Protein AF-A0A2E4CFU3-F1 (afdb_monomer)

Sequence (139 aa):
MLFAVIALHWSLILVGLLIGYLIKSTLGYFEAKKKRELKLTRNLYFQKLDTNAGVGHRIIQQAHRQRTCELIVACYALQTAEEPLSPRRLRRRCERVLREAVGVEIDFQIERVLNSLQQFDAAVSDGKRWRLAPLESLS

Structure (mmCIF, N/CA/C/O backbone):
data_AF-A0A2E4CFU3-F1
#
_entry.id   AF-A0A2E4CFU3-F1
#
loop_
_atom_site.group_PDB
_atom_site.id
_atom_site.type_symbol
_atom_site.label_atom_id
_atom_site.label_alt_id
_atom_site.label_comp_id
_atom_site.label_asym_id
_atom_site.label_entity_id
_atom_site.label_seq_id
_atom_site.pdbx_PDB_ins_code
_atom_site.Cartn_x
_atom_site.Cartn_y
_atom_site.Cartn_z
_atom_site.occupancy
_atom_site.B_iso_or_equiv
_atom_site.auth_seq_id
_atom_site.auth_comp_id
_atom_site.auth_asym_id
_atom_site.auth_atom_id
_atom_site.pdbx_PDB_model_num
ATOM 1 N N . MET A 1 1 ? 52.905 -4.373 -74.962 1.00 67.62 1 MET A N 1
ATOM 2 C CA . MET A 1 1 ? 53.402 -4.133 -73.586 1.00 67.62 1 MET A CA 1
ATOM 3 C C . MET A 1 1 ? 52.579 -3.083 -72.839 1.00 67.62 1 MET A C 1
ATOM 5 O O . MET A 1 1 ? 52.074 -3.408 -71.776 1.00 67.62 1 MET A O 1
ATOM 9 N N . LEU A 1 2 ? 52.338 -1.889 -73.401 1.00 75.50 2 LEU A N 1
ATOM 10 C CA . LEU A 1 2 ? 51.586 -0.805 -72.736 1.00 75.50 2 LEU A CA 1
ATOM 11 C C . LEU A 1 2 ? 50.158 -1.195 -72.278 1.00 75.50 2 LEU A C 1
ATOM 13 O O . LEU A 1 2 ? 49.782 -0.941 -71.139 1.00 75.50 2 LEU A O 1
ATOM 17 N N . PHE A 1 3 ? 49.390 -1.892 -73.125 1.00 81.12 3 PHE A N 1
ATOM 18 C CA . PHE A 1 3 ? 48.027 -2.347 -72.799 1.00 81.12 3 PHE A CA 1
ATOM 19 C C . PHE A 1 3 ? 47.961 -3.338 -71.626 1.00 81.12 3 PHE A C 1
ATOM 21 O O . PHE A 1 3 ? 47.053 -3.253 -70.804 1.00 81.12 3 PHE A O 1
ATOM 28 N N . ALA A 1 4 ? 48.931 -4.250 -71.517 1.00 81.44 4 ALA A N 1
ATOM 29 C CA . ALA A 1 4 ? 48.971 -5.239 -70.438 1.00 81.44 4 ALA A CA 1
ATOM 30 C C . ALA A 1 4 ? 49.246 -4.579 -69.077 1.00 81.44 4 ALA A C 1
ATOM 32 O O . ALA A 1 4 ? 48.637 -4.939 -68.073 1.00 81.44 4 ALA A O 1
ATOM 33 N N . VAL A 1 5 ? 50.112 -3.559 -69.058 1.00 83.62 5 VAL A N 1
ATOM 34 C CA . VAL A 1 5 ? 50.413 -2.780 -67.849 1.00 83.62 5 VAL A CA 1
ATOM 35 C C . VAL A 1 5 ? 49.189 -1.985 -67.397 1.00 83.62 5 VAL A C 1
ATOM 37 O O . VAL A 1 5 ? 48.887 -1.954 -66.206 1.00 83.62 5 VAL A O 1
ATOM 40 N N . ILE A 1 6 ? 48.449 -1.387 -68.333 1.00 86.06 6 ILE A N 1
ATOM 41 C CA . ILE A 1 6 ? 47.213 -0.656 -68.026 1.00 86.06 6 ILE A CA 1
ATOM 42 C C . ILE A 1 6 ? 46.162 -1.612 -67.445 1.00 86.06 6 ILE A C 1
ATOM 44 O O . ILE A 1 6 ? 45.630 -1.344 -66.371 1.00 86.06 6 ILE A O 1
ATOM 48 N N . ALA A 1 7 ? 45.917 -2.760 -68.084 1.00 85.31 7 ALA A N 1
ATOM 49 C CA . ALA A 1 7 ? 44.956 -3.753 -67.597 1.00 85.31 7 ALA A CA 1
ATOM 50 C C . ALA A 1 7 ? 45.272 -4.240 -66.168 1.00 85.31 7 ALA A C 1
ATOM 52 O O . ALA A 1 7 ? 44.363 -4.385 -65.347 1.00 85.31 7 ALA A O 1
ATOM 53 N N . LEU A 1 8 ? 46.557 -4.414 -65.840 1.00 87.56 8 LEU A N 1
ATOM 54 C CA . LEU A 1 8 ? 46.992 -4.792 -64.495 1.00 87.56 8 LEU A CA 1
ATOM 55 C C . LEU A 1 8 ? 46.646 -3.716 -63.451 1.00 87.56 8 LEU A C 1
ATOM 57 O O . LEU A 1 8 ? 46.081 -4.044 -62.408 1.00 87.56 8 LEU A O 1
ATOM 61 N N . HIS A 1 9 ? 46.900 -2.436 -63.744 1.00 88.81 9 HIS A N 1
ATOM 62 C CA . HIS A 1 9 ? 46.557 -1.333 -62.835 1.00 88.81 9 HIS A CA 1
ATOM 63 C C . HIS A 1 9 ? 45.046 -1.231 -62.594 1.00 88.81 9 HIS A C 1
ATOM 65 O O . HIS A 1 9 ? 44.614 -1.090 -61.450 1.00 88.81 9 HIS A O 1
ATOM 71 N N . TRP A 1 10 ? 44.232 -1.368 -63.646 1.00 90.69 10 TRP A N 1
ATOM 72 C CA . TRP A 1 10 ? 42.771 -1.349 -63.521 1.00 90.69 10 TRP A CA 1
ATOM 73 C C . TRP A 1 10 ? 42.240 -2.516 -62.683 1.00 90.69 10 TRP A C 1
ATOM 75 O O . TRP A 1 10 ? 41.343 -2.318 -61.861 1.00 90.69 10 TRP A O 1
ATOM 85 N N . SER A 1 11 ? 42.825 -3.710 -62.822 1.00 89.25 11 SER A N 1
ATOM 86 C CA . SER A 1 11 ? 42.454 -4.861 -61.991 1.00 89.25 11 SER A CA 1
ATOM 87 C C . SER A 1 11 ? 42.776 -4.643 -60.507 1.00 89.25 11 SER A C 1
ATOM 89 O O . SER A 1 11 ? 41.948 -4.953 -59.651 1.00 89.25 11 SER A O 1
ATOM 91 N N . LEU A 1 12 ? 43.920 -4.024 -60.190 1.00 89.25 12 LEU A N 1
ATOM 92 C CA . LEU A 1 12 ? 44.306 -3.718 -58.810 1.00 89.25 12 LEU A CA 1
ATOM 93 C C . LEU A 1 12 ? 43.346 -2.717 -58.151 1.00 89.25 12 LEU A C 1
ATOM 95 O O . LEU A 1 12 ? 42.944 -2.901 -57.001 1.00 89.25 12 LEU A O 1
ATOM 99 N N . ILE A 1 13 ? 42.947 -1.680 -58.892 1.00 89.75 13 ILE A N 1
ATOM 100 C CA . ILE A 1 13 ? 41.997 -0.662 -58.421 1.00 89.75 13 ILE A CA 1
ATOM 101 C C . ILE A 1 13 ? 40.626 -1.292 -58.153 1.00 89.75 13 ILE A C 1
ATOM 103 O O . ILE A 1 13 ? 40.013 -1.021 -57.118 1.00 89.75 13 ILE A O 1
ATOM 107 N N . LEU A 1 14 ? 40.161 -2.169 -59.048 1.00 90.25 14 LEU A N 1
ATOM 108 C CA . LEU A 1 14 ? 38.887 -2.871 -58.893 1.00 90.25 14 LEU A CA 1
ATOM 109 C C . LEU A 1 14 ? 38.873 -3.742 -57.630 1.00 90.25 14 LEU A C 1
ATOM 111 O O . LEU A 1 14 ? 37.916 -3.702 -56.858 1.00 90.25 14 LEU A O 1
ATOM 115 N N . VAL A 1 15 ? 39.952 -4.493 -57.394 1.00 91.94 15 VAL A N 1
ATOM 116 C CA . VAL A 1 15 ? 40.091 -5.343 -56.204 1.00 91.94 15 VAL A CA 1
ATOM 117 C C . VAL A 1 15 ? 40.123 -4.496 -54.930 1.00 91.94 15 VAL A C 1
ATOM 119 O O . VAL A 1 15 ? 39.423 -4.816 -53.970 1.00 91.94 15 VAL A O 1
ATOM 122 N N . GLY A 1 16 ? 40.854 -3.377 -54.926 1.00 89.25 16 GLY A N 1
ATOM 123 C CA . GLY A 1 16 ? 40.887 -2.452 -53.789 1.00 89.25 16 GLY A CA 1
ATOM 124 C C . GLY A 1 16 ? 39.514 -1.860 -53.454 1.00 89.25 16 GLY A C 1
ATOM 125 O O . GLY A 1 16 ? 39.121 -1.831 -52.286 1.00 89.25 16 GLY A O 1
ATOM 126 N N . LEU A 1 17 ? 38.745 -1.457 -54.471 1.00 89.19 17 LEU A N 1
ATOM 127 C CA . LEU A 1 17 ? 37.370 -0.975 -54.304 1.00 89.19 17 LEU A CA 1
ATOM 128 C C . LEU A 1 17 ? 36.443 -2.058 -53.748 1.00 89.19 17 LEU A C 1
ATOM 130 O O . LEU A 1 17 ? 35.649 -1.779 -52.848 1.00 89.19 17 LEU A O 1
ATOM 134 N N . LEU A 1 18 ? 36.559 -3.293 -54.242 1.00 87.94 18 LEU A N 1
ATOM 135 C CA . LEU A 1 18 ? 35.725 -4.408 -53.800 1.00 87.94 18 LEU A CA 1
ATOM 136 C C . LEU A 1 18 ? 36.006 -4.778 -52.337 1.00 87.94 18 LEU A C 1
ATOM 138 O O . LEU A 1 18 ? 35.075 -4.941 -51.547 1.00 87.94 18 LEU A O 1
ATOM 142 N N . ILE A 1 19 ? 37.286 -4.840 -51.959 1.00 87.38 19 ILE A N 1
ATOM 143 C CA . ILE A 1 19 ? 37.719 -5.101 -50.580 1.00 87.38 19 ILE A CA 1
ATOM 144 C C . ILE A 1 19 ? 37.259 -3.967 -49.657 1.00 87.38 19 ILE A C 1
ATOM 146 O O . ILE A 1 19 ? 36.655 -4.227 -48.615 1.00 87.38 19 ILE A O 1
ATOM 150 N N . GLY A 1 20 ? 37.471 -2.708 -50.050 1.00 86.25 20 GLY A N 1
ATOM 151 C CA . GLY A 1 20 ? 37.025 -1.549 -49.276 1.00 86.25 20 GLY A CA 1
ATOM 152 C C . GLY A 1 20 ? 35.506 -1.515 -49.082 1.00 86.25 20 GLY A C 1
ATOM 153 O O . GLY A 1 20 ? 35.022 -1.218 -47.987 1.00 86.25 20 GLY A O 1
ATOM 154 N N . TYR A 1 21 ? 34.742 -1.885 -50.112 1.00 86.75 21 TYR A N 1
ATOM 155 C CA . TYR A 1 21 ? 33.287 -1.977 -50.033 1.00 86.75 21 TYR A CA 1
ATOM 156 C C . TYR A 1 21 ? 32.824 -3.104 -49.098 1.00 86.75 21 TYR A C 1
ATOM 158 O O . TYR A 1 21 ? 31.939 -2.878 -48.271 1.00 86.75 21 TYR A O 1
ATOM 166 N N . LEU A 1 22 ? 33.451 -4.287 -49.160 1.00 80.94 22 LEU A N 1
ATOM 167 C CA . LEU A 1 22 ? 33.152 -5.402 -48.252 1.00 80.94 22 LEU A CA 1
ATOM 168 C C . LEU A 1 22 ? 33.407 -5.031 -46.786 1.00 80.94 22 LEU A C 1
ATOM 170 O O . LEU A 1 22 ? 32.570 -5.299 -45.921 1.00 80.94 22 LEU A O 1
ATOM 174 N N . ILE A 1 23 ? 34.535 -4.376 -46.502 1.00 80.94 23 ILE A N 1
ATOM 175 C CA . ILE A 1 23 ? 34.886 -3.935 -45.146 1.00 80.94 23 ILE A CA 1
ATOM 176 C C . ILE A 1 23 ? 33.875 -2.895 -44.649 1.00 80.94 23 ILE A C 1
ATOM 178 O O . ILE A 1 23 ? 33.336 -3.028 -43.552 1.00 80.94 23 ILE A O 1
ATOM 182 N N . LYS A 1 24 ? 33.541 -1.890 -45.468 1.00 83.19 24 LYS A N 1
ATOM 183 C CA . LYS A 1 24 ? 32.557 -0.863 -45.095 1.00 83.19 24 LYS A CA 1
ATOM 184 C C . LYS A 1 24 ? 31.169 -1.459 -44.847 1.00 83.19 24 LYS A C 1
ATOM 186 O O . LYS A 1 24 ? 30.495 -1.074 -43.893 1.00 83.19 24 LYS A O 1
ATOM 191 N N . SER A 1 25 ? 30.749 -2.397 -45.693 1.00 75.62 25 SER A N 1
ATOM 192 C CA . SER A 1 25 ? 29.439 -3.046 -45.602 1.00 75.62 25 SER A CA 1
ATOM 193 C C . SER A 1 25 ? 29.320 -3.913 -44.347 1.00 75.62 25 SER A C 1
ATOM 195 O O . SER A 1 25 ? 28.351 -3.800 -43.594 1.00 75.62 25 SER A O 1
ATOM 197 N N . THR A 1 26 ? 30.345 -4.717 -44.055 1.00 74.06 26 THR A N 1
ATOM 198 C CA . THR A 1 26 ? 30.363 -5.564 -42.856 1.00 74.06 26 THR A CA 1
ATOM 199 C C . THR A 1 26 ? 30.400 -4.727 -41.578 1.00 74.06 26 THR A C 1
ATOM 201 O O . THR A 1 26 ? 29.565 -4.941 -40.699 1.00 74.06 26 THR A O 1
ATOM 204 N N . LEU A 1 27 ? 31.278 -3.720 -41.486 1.00 72.38 27 LEU A N 1
ATOM 205 C CA . LEU A 1 27 ? 31.350 -2.822 -40.325 1.00 72.38 27 LEU A CA 1
ATOM 206 C C . LEU A 1 27 ? 30.035 -2.064 -40.095 1.00 72.38 27 LEU A C 1
ATOM 208 O O . LEU A 1 27 ? 29.518 -2.069 -38.977 1.00 72.38 27 LEU A O 1
ATOM 212 N N . GLY A 1 28 ? 29.436 -1.503 -41.150 1.00 65.56 28 GLY A N 1
ATOM 213 C CA . GLY A 1 28 ? 28.145 -0.817 -41.054 1.00 65.56 28 GLY A CA 1
ATOM 214 C C . GLY A 1 28 ? 27.013 -1.736 -40.577 1.00 65.56 28 GLY A C 1
ATOM 215 O O . GLY A 1 28 ? 26.172 -1.327 -39.773 1.00 65.56 28 GLY A O 1
ATOM 216 N N . TYR A 1 29 ? 27.015 -3.003 -41.002 1.00 70.19 29 TYR A N 1
ATOM 217 C CA . TYR A 1 29 ? 26.049 -3.999 -40.540 1.00 70.19 29 TYR A CA 1
ATOM 218 C C . TYR A 1 29 ? 26.245 -4.364 -39.061 1.00 70.19 29 TYR A C 1
ATOM 220 O O . TYR A 1 29 ? 25.272 -4.418 -38.303 1.00 70.19 29 TYR A O 1
ATOM 228 N N . PHE A 1 30 ? 27.491 -4.565 -38.615 1.00 65.62 30 PHE A N 1
ATOM 229 C CA . PHE A 1 30 ? 27.793 -4.844 -37.208 1.00 65.62 30 PHE A CA 1
ATOM 230 C C . PHE A 1 30 ? 27.419 -3.674 -36.292 1.00 65.62 30 PHE A C 1
ATOM 232 O O . PHE A 1 30 ? 26.831 -3.897 -35.231 1.00 65.62 30 PHE A O 1
ATOM 239 N N . GLU A 1 31 ? 27.695 -2.433 -36.695 1.00 63.50 31 GLU A N 1
ATOM 240 C CA . GLU A 1 31 ? 27.292 -1.236 -35.947 1.00 63.50 31 GLU A CA 1
ATOM 241 C C . GLU A 1 31 ? 25.769 -1.093 -35.870 1.00 63.50 31 GLU A C 1
ATOM 243 O O . GLU A 1 31 ? 25.212 -0.851 -34.793 1.00 63.50 31 GLU A O 1
ATOM 248 N N . ALA A 1 32 ? 25.069 -1.307 -36.988 1.00 65.81 32 ALA A N 1
ATOM 249 C CA . ALA A 1 32 ? 23.612 -1.267 -37.028 1.00 65.81 32 ALA A CA 1
ATOM 250 C C . ALA A 1 32 ? 22.981 -2.356 -36.145 1.00 65.81 32 ALA A C 1
ATOM 252 O O . ALA A 1 32 ? 22.009 -2.083 -35.432 1.00 65.81 32 ALA A O 1
ATOM 253 N N . LYS A 1 33 ? 23.550 -3.569 -36.144 1.00 67.88 33 LYS A N 1
ATOM 254 C CA . LYS A 1 33 ? 23.094 -4.686 -35.309 1.00 67.88 33 LYS A CA 1
ATOM 255 C C . LYS A 1 33 ? 23.298 -4.395 -33.820 1.00 67.88 33 LYS A C 1
ATOM 257 O O . LYS A 1 33 ? 22.330 -4.444 -33.063 1.00 67.88 33 LYS A O 1
ATOM 262 N N . LYS A 1 34 ? 24.502 -3.970 -33.416 1.00 60.25 34 LYS A N 1
ATOM 263 C CA . LYS A 1 34 ? 24.807 -3.582 -32.024 1.00 60.25 34 LYS A CA 1
ATOM 264 C C . LYS A 1 34 ? 23.895 -2.457 -31.528 1.00 60.25 34 LYS A C 1
ATOM 266 O O . LYS A 1 34 ? 23.382 -2.512 -30.414 1.00 60.25 34 LYS A O 1
ATOM 271 N N . LYS A 1 35 ? 23.631 -1.448 -32.368 1.00 67.06 35 LYS A N 1
ATOM 272 C CA . LYS A 1 35 ? 22.740 -0.327 -32.026 1.00 67.06 35 LYS A CA 1
ATOM 273 C C . LYS A 1 35 ? 21.286 -0.770 -31.846 1.00 67.06 35 LYS A C 1
ATOM 275 O O . LYS A 1 35 ? 20.590 -0.208 -31.000 1.00 67.06 35 LYS A O 1
ATOM 280 N N . ARG A 1 36 ? 20.813 -1.750 -32.626 1.00 58.75 36 ARG A N 1
ATOM 281 C CA . ARG A 1 36 ? 19.467 -2.330 -32.475 1.00 58.75 36 ARG A CA 1
ATOM 282 C C . ARG A 1 36 ? 19.346 -3.137 -31.187 1.00 58.75 36 ARG A C 1
ATOM 284 O O . ARG A 1 36 ? 18.405 -2.900 -30.437 1.00 58.75 36 ARG A O 1
ATOM 291 N N . GLU A 1 37 ? 20.309 -4.010 -30.905 1.00 67.69 37 GLU A N 1
ATOM 292 C CA . GLU A 1 37 ? 20.322 -4.822 -29.680 1.00 67.69 37 GLU A CA 1
ATOM 293 C C . GLU A 1 37 ? 20.390 -3.941 -28.427 1.00 67.69 37 GLU A C 1
ATOM 295 O O . GLU A 1 37 ? 19.572 -4.094 -27.523 1.00 67.69 37 GLU A O 1
ATOM 300 N N . LEU A 1 38 ? 21.265 -2.930 -28.409 1.00 73.94 38 LEU A N 1
ATOM 301 C CA . LEU A 1 38 ? 21.361 -1.994 -27.286 1.00 73.94 38 LEU A CA 1
ATOM 302 C C . LEU A 1 38 ? 20.057 -1.215 -27.060 1.00 73.94 38 LEU A C 1
ATOM 304 O O . LEU A 1 38 ? 19.619 -1.052 -25.921 1.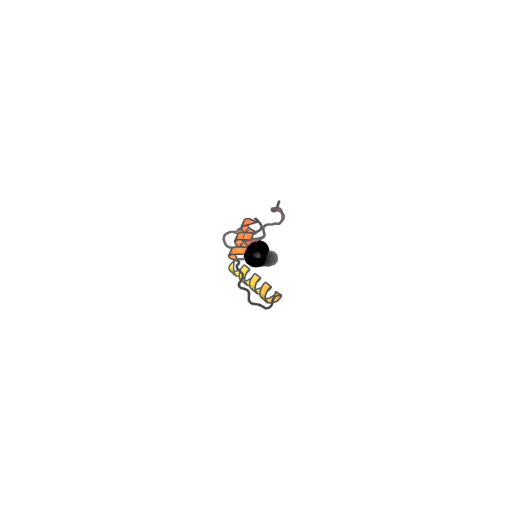00 73.94 38 LEU A O 1
ATOM 308 N N . LYS A 1 39 ? 19.415 -0.734 -28.134 1.00 70.50 39 LYS A N 1
ATOM 309 C CA . LYS A 1 39 ? 18.129 -0.026 -28.036 1.00 70.50 39 LYS A CA 1
ATOM 310 C C . LYS A 1 39 ? 17.016 -0.931 -27.517 1.00 70.50 39 LYS A C 1
ATOM 312 O O . LYS A 1 39 ? 16.230 -0.474 -26.692 1.00 70.50 39 LYS A O 1
ATOM 317 N N . LEU A 1 40 ? 16.955 -2.180 -27.979 1.00 78.12 40 LEU A N 1
ATOM 318 C CA . LEU A 1 40 ? 15.963 -3.154 -27.531 1.00 78.12 40 LEU A CA 1
ATOM 319 C C . LEU A 1 40 ?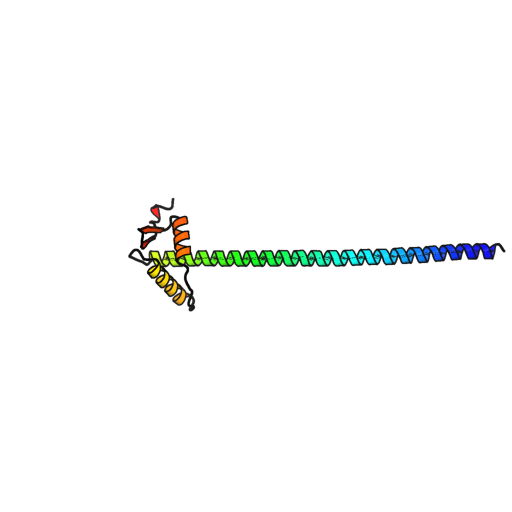 16.144 -3.473 -26.044 1.00 78.12 40 LEU A C 1
ATOM 321 O O . LEU A 1 40 ? 15.188 -3.363 -25.282 1.00 78.12 40 LEU A O 1
ATOM 325 N N . THR A 1 41 ? 17.372 -3.774 -25.616 1.00 71.44 41 THR A N 1
ATOM 326 C CA . THR A 1 41 ? 17.689 -4.051 -24.207 1.00 71.44 41 THR A CA 1
ATOM 327 C C . THR A 1 41 ? 17.370 -2.859 -23.318 1.00 71.44 41 THR A C 1
ATOM 329 O O . THR A 1 41 ? 16.761 -3.022 -22.264 1.00 71.44 41 THR A O 1
ATOM 332 N N . ARG A 1 42 ? 17.711 -1.644 -23.759 1.00 69.56 42 ARG A N 1
ATOM 333 C CA . ARG A 1 42 ? 17.385 -0.422 -23.021 1.00 69.56 42 ARG A CA 1
ATOM 334 C C . ARG A 1 42 ? 15.873 -0.206 -22.911 1.00 69.56 42 ARG A C 1
ATOM 336 O O . ARG A 1 42 ? 15.401 0.171 -21.847 1.00 69.56 42 ARG A O 1
ATOM 343 N N . ASN A 1 43 ? 15.118 -0.461 -23.979 1.00 78.50 43 ASN A N 1
ATOM 344 C CA . ASN A 1 43 ? 13.660 -0.331 -23.963 1.00 78.50 43 ASN A CA 1
ATOM 345 C C . ASN A 1 43 ? 13.018 -1.355 -23.011 1.00 78.50 43 ASN A C 1
ATOM 347 O O . ASN A 1 43 ? 12.231 -0.986 -22.150 1.00 78.50 43 ASN A O 1
ATOM 351 N N . LEU A 1 44 ? 13.440 -2.622 -23.082 1.00 76.12 44 LEU A N 1
ATOM 352 C CA . LEU A 1 44 ? 12.984 -3.670 -22.162 1.00 76.12 44 LEU A CA 1
ATOM 353 C C . LEU A 1 44 ? 13.360 -3.371 -20.704 1.00 76.12 44 LEU A C 1
ATOM 355 O O . LEU A 1 44 ? 12.583 -3.661 -19.798 1.00 76.12 44 LEU A O 1
ATOM 359 N N . TYR A 1 45 ? 14.538 -2.792 -20.468 1.00 80.00 45 TYR A N 1
ATOM 360 C CA . TYR A 1 45 ? 14.974 -2.367 -19.141 1.00 80.00 45 TYR A CA 1
ATOM 361 C C . TYR A 1 45 ? 14.057 -1.279 -18.569 1.00 80.00 45 TYR A C 1
ATOM 363 O O . TYR A 1 45 ? 13.552 -1.445 -17.460 1.00 80.00 45 TYR A O 1
ATOM 371 N N . PHE A 1 46 ? 13.771 -0.223 -19.340 1.00 75.69 46 PHE A N 1
ATOM 372 C CA . PHE A 1 46 ? 12.844 0.831 -18.917 1.00 75.69 46 PHE A CA 1
ATOM 373 C C . PHE A 1 46 ? 11.414 0.314 -18.747 1.00 75.69 46 PHE A C 1
ATOM 375 O O . PHE A 1 46 ? 10.792 0.595 -17.732 1.00 75.69 46 PHE A O 1
ATOM 382 N N . GLN A 1 47 ? 10.928 -0.543 -19.646 1.00 78.06 47 GLN A N 1
ATOM 383 C CA . GLN A 1 47 ? 9.606 -1.154 -19.514 1.00 78.06 47 GLN A CA 1
ATOM 384 C C . GLN A 1 47 ? 9.483 -1.996 -18.235 1.00 78.06 47 GLN A C 1
ATOM 386 O O . GLN A 1 47 ? 8.462 -1.940 -17.548 1.00 78.06 47 GLN A O 1
ATOM 391 N N . LYS A 1 48 ? 10.518 -2.771 -17.881 1.00 74.19 48 LYS A N 1
ATOM 392 C CA . LYS A 1 48 ? 10.546 -3.532 -16.622 1.00 74.19 48 LYS A CA 1
ATOM 393 C C . LYS A 1 48 ? 10.610 -2.617 -15.400 1.00 74.19 48 LYS A C 1
ATOM 395 O O . LYS A 1 48 ? 9.922 -2.890 -14.421 1.00 74.19 48 LYS A O 1
ATOM 400 N N . LEU A 1 49 ? 11.403 -1.548 -15.451 1.00 79.31 49 LEU A N 1
ATOM 401 C CA . LEU A 1 49 ? 11.468 -0.541 -14.388 1.00 79.31 49 LEU A CA 1
ATOM 402 C C . LEU A 1 49 ? 10.118 0.144 -14.168 1.00 79.31 49 LEU A C 1
ATOM 404 O O . LEU A 1 49 ? 9.650 0.175 -13.034 1.00 79.31 49 LEU A O 1
ATOM 408 N N . ASP A 1 50 ? 9.467 0.606 -15.236 1.00 79.00 50 ASP A N 1
ATOM 409 C CA . ASP A 1 50 ? 8.155 1.258 -15.179 1.00 79.00 50 ASP A CA 1
ATOM 410 C C . ASP A 1 50 ? 7.078 0.299 -14.664 1.00 79.00 50 ASP A C 1
ATOM 412 O O . ASP A 1 50 ? 6.256 0.663 -13.823 1.00 79.00 50 ASP A O 1
ATOM 416 N N . THR A 1 51 ? 7.121 -0.965 -15.100 1.00 82.94 51 THR A N 1
ATOM 417 C CA . THR A 1 51 ? 6.205 -2.002 -14.605 1.00 82.94 51 THR A CA 1
ATOM 418 C C . THR A 1 51 ? 6.416 -2.247 -13.111 1.00 82.94 51 THR A C 1
ATOM 420 O O . THR A 1 51 ? 5.452 -2.270 -12.348 1.00 82.94 51 THR A O 1
ATOM 423 N N . ASN A 1 52 ? 7.666 -2.383 -12.665 1.00 82.94 52 ASN A N 1
ATOM 424 C CA . ASN A 1 52 ? 7.983 -2.604 -11.254 1.00 82.94 52 ASN A CA 1
ATOM 425 C C . ASN A 1 52 ? 7.609 -1.393 -10.388 1.00 82.94 52 ASN A C 1
ATOM 427 O O . ASN A 1 52 ? 7.066 -1.569 -9.297 1.00 82.94 52 ASN A O 1
ATOM 431 N N . ALA A 1 53 ? 7.838 -0.174 -10.881 1.00 82.75 53 ALA A N 1
ATOM 432 C CA . ALA A 1 53 ? 7.406 1.053 -10.221 1.00 82.75 53 ALA A CA 1
ATOM 433 C C . ALA A 1 53 ? 5.873 1.112 -10.105 1.00 82.75 53 ALA A C 1
ATOM 435 O O . ALA A 1 53 ? 5.347 1.426 -9.036 1.00 82.75 53 ALA A O 1
ATOM 436 N N . GLY A 1 54 ? 5.150 0.728 -11.162 1.00 84.12 54 GLY A N 1
ATOM 437 C CA . GLY A 1 54 ? 3.690 0.633 -11.160 1.00 84.12 54 GLY A CA 1
ATOM 438 C C . GLY A 1 54 ? 3.153 -0.408 -10.173 1.00 84.12 54 GLY A C 1
ATOM 439 O O . GLY A 1 54 ? 2.213 -0.127 -9.427 1.00 84.12 54 GLY A O 1
ATOM 440 N N . VAL A 1 55 ? 3.775 -1.590 -10.103 1.00 86.31 55 VAL A N 1
ATOM 441 C CA . VAL A 1 55 ? 3.425 -2.634 -9.124 1.00 86.31 55 VAL A CA 1
ATOM 442 C C . VAL A 1 55 ? 3.677 -2.146 -7.698 1.00 86.31 55 VAL A C 1
ATOM 444 O O . VAL A 1 55 ? 2.797 -2.280 -6.848 1.00 86.31 55 VAL A O 1
ATOM 447 N N . GLY A 1 56 ? 4.829 -1.522 -7.440 1.00 86.94 56 GLY A N 1
ATOM 448 C CA . GLY A 1 56 ? 5.147 -0.939 -6.136 1.00 86.94 56 GL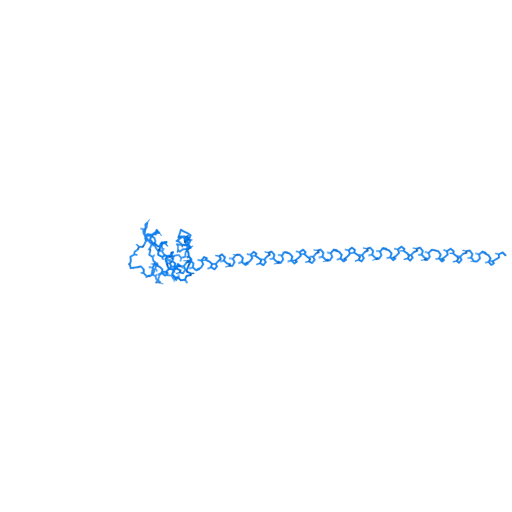Y A CA 1
ATOM 449 C C . GLY A 1 56 ? 4.130 0.123 -5.720 1.00 86.94 56 GLY A C 1
ATOM 450 O O . GLY A 1 56 ? 3.572 0.052 -4.624 1.00 86.94 56 GLY A O 1
ATOM 451 N N . HIS A 1 57 ? 3.806 1.051 -6.625 1.00 86.25 57 HIS A N 1
ATOM 452 C CA . HIS A 1 57 ? 2.787 2.068 -6.384 1.00 86.25 57 HIS A CA 1
ATOM 453 C C . HIS A 1 57 ? 1.427 1.439 -6.064 1.00 86.25 57 HIS A C 1
ATOM 455 O O . HIS A 1 57 ? 0.776 1.833 -5.098 1.00 86.25 57 HIS A O 1
ATOM 461 N N . ARG A 1 58 ? 1.011 0.414 -6.815 1.00 86.31 58 ARG A N 1
ATOM 462 C CA . ARG A 1 58 ? -0.258 -0.283 -6.584 1.00 86.31 58 ARG A CA 1
ATOM 463 C C . ARG A 1 58 ? -0.314 -0.961 -5.215 1.00 86.31 58 ARG A C 1
ATOM 465 O O . ARG A 1 58 ? -1.331 -0.840 -4.536 1.00 86.31 58 ARG A O 1
ATOM 472 N N . ILE A 1 59 ? 0.757 -1.633 -4.795 1.00 91.44 59 ILE A N 1
ATOM 473 C CA . ILE A 1 59 ? 0.826 -2.287 -3.478 1.00 91.44 59 ILE A CA 1
ATOM 474 C C . ILE A 1 59 ? 0.745 -1.242 -2.362 1.00 91.44 59 ILE A C 1
ATOM 476 O O . ILE A 1 59 ? -0.028 -1.412 -1.420 1.00 91.44 59 ILE A O 1
ATOM 480 N N . ILE A 1 60 ? 1.480 -0.132 -2.487 1.00 90.81 60 ILE A N 1
ATOM 481 C CA . ILE A 1 60 ? 1.439 0.967 -1.512 1.00 90.81 60 ILE A CA 1
ATOM 482 C C . ILE A 1 60 ? 0.031 1.570 -1.438 1.00 90.81 60 ILE A C 1
ATOM 484 O O . ILE A 1 60 ? -0.493 1.765 -0.341 1.00 90.81 60 ILE A O 1
ATOM 488 N N . GLN A 1 61 ? -0.611 1.810 -2.584 1.00 90.25 61 GLN A N 1
ATOM 489 C CA . GLN A 1 61 ? -1.981 2.320 -2.649 1.00 90.25 61 GLN A CA 1
ATOM 490 C C . GLN A 1 61 ? -2.992 1.346 -2.031 1.00 90.25 61 GLN A C 1
ATOM 492 O O . GLN A 1 61 ? -3.865 1.770 -1.275 1.00 90.25 61 GLN A O 1
ATOM 497 N N . GLN A 1 62 ? -2.874 0.041 -2.296 1.00 90.00 62 GLN A N 1
ATOM 498 C CA . GLN A 1 62 ? -3.723 -0.973 -1.659 1.00 90.00 62 GLN A CA 1
ATOM 499 C C . GLN A 1 62 ? -3.521 -1.004 -0.144 1.00 90.00 62 GLN A C 1
ATOM 501 O O . GLN A 1 62 ? -4.504 -0.979 0.594 1.00 90.00 62 GLN A O 1
ATOM 506 N N . ALA A 1 63 ? -2.273 -0.982 0.325 1.00 87.56 63 ALA A N 1
ATOM 507 C CA . ALA A 1 63 ? -1.967 -0.937 1.751 1.00 87.56 63 ALA A CA 1
ATOM 508 C C . ALA A 1 63 ? -2.517 0.338 2.412 1.00 87.56 63 ALA A C 1
ATOM 510 O O . ALA A 1 63 ? -3.027 0.293 3.531 1.00 87.56 63 ALA A O 1
ATOM 511 N N . HIS A 1 64 ? -2.456 1.483 1.725 1.00 87.19 64 HIS A N 1
ATOM 512 C CA . HIS A 1 64 ? -3.031 2.728 2.226 1.00 87.19 64 HIS A CA 1
ATOM 513 C C . HIS A 1 64 ? -4.560 2.662 2.307 1.00 87.19 64 HIS A C 1
ATOM 515 O O . HIS A 1 64 ? -5.122 2.998 3.346 1.00 87.19 64 HIS A O 1
ATOM 521 N N . ARG A 1 65 ? -5.233 2.175 1.256 1.00 89.25 65 ARG A N 1
ATOM 522 C CA . ARG A 1 65 ? -6.695 1.986 1.251 1.00 89.25 65 ARG A CA 1
ATOM 523 C C . ARG A 1 65 ? -7.155 1.027 2.341 1.00 89.25 65 ARG A C 1
ATOM 525 O O . ARG A 1 65 ? -8.161 1.300 2.990 1.00 89.25 65 ARG A O 1
ATOM 532 N N . GLN A 1 66 ? -6.411 -0.055 2.562 1.00 89.50 66 GLN A N 1
ATOM 533 C CA . GLN A 1 66 ? -6.686 -0.994 3.644 1.00 89.50 66 GLN A CA 1
ATOM 534 C C . GLN A 1 66 ? -6.616 -0.292 5.006 1.00 89.50 66 GLN A C 1
ATOM 536 O O . GLN A 1 66 ? -7.575 -0.366 5.770 1.00 89.50 66 GLN A O 1
ATOM 541 N N . ARG A 1 67 ? -5.536 0.455 5.280 1.00 86.81 67 ARG A N 1
ATOM 542 C CA . ARG A 1 67 ? -5.393 1.224 6.528 1.00 86.81 67 ARG A CA 1
ATOM 543 C C . ARG A 1 67 ? -6.531 2.227 6.733 1.00 86.81 67 ARG A C 1
ATOM 545 O O . ARG A 1 67 ? -7.061 2.328 7.834 1.00 86.81 67 ARG A O 1
ATOM 552 N N . THR A 1 68 ? -6.937 2.936 5.680 1.00 86.88 68 THR A N 1
ATOM 553 C CA . THR A 1 68 ? -8.055 3.888 5.745 1.00 86.88 68 THR A CA 1
ATOM 554 C C . THR A 1 68 ? -9.387 3.191 6.033 1.00 86.88 68 THR A C 1
ATOM 556 O O . THR A 1 68 ? -10.144 3.666 6.873 1.00 86.88 68 THR A O 1
ATOM 559 N N . CYS A 1 69 ? -9.671 2.053 5.393 1.00 88.88 69 CYS A N 1
ATOM 560 C CA . CYS A 1 69 ? -10.893 1.292 5.670 1.00 88.88 69 CYS A CA 1
ATOM 561 C C . CYS A 1 69 ? -10.931 0.785 7.116 1.00 88.88 69 CYS A C 1
ATOM 563 O O . CYS A 1 69 ? -11.961 0.894 7.774 1.00 88.88 69 CYS A O 1
ATOM 565 N N . GLU A 1 70 ? -9.813 0.273 7.631 1.00 89.06 70 GLU A N 1
ATOM 566 C CA . GLU A 1 70 ? -9.725 -0.187 9.019 1.00 89.06 70 GLU A CA 1
ATOM 567 C C . GLU A 1 70 ? -9.972 0.954 10.019 1.00 89.06 70 GLU A C 1
ATOM 569 O O . GLU A 1 70 ? -10.731 0.773 10.970 1.00 8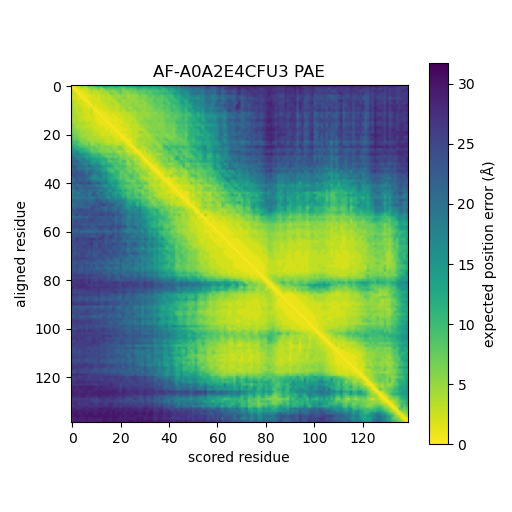9.06 70 GLU A O 1
ATOM 574 N N . LEU A 1 71 ? -9.404 2.142 9.778 1.00 89.06 71 LEU A N 1
ATOM 575 C CA . LEU A 1 71 ? -9.659 3.336 10.592 1.00 89.06 71 LEU A CA 1
ATOM 576 C C . LEU A 1 71 ? -11.145 3.708 10.611 1.00 89.06 71 LEU A C 1
ATOM 578 O O . LEU A 1 71 ? -11.708 3.913 11.683 1.00 89.06 71 LEU A O 1
ATOM 582 N N . ILE A 1 72 ? -11.795 3.735 9.444 1.00 88.00 72 ILE A N 1
ATOM 583 C CA . ILE A 1 72 ? -13.225 4.057 9.332 1.00 88.00 72 ILE A CA 1
ATOM 584 C C . ILE A 1 72 ? -14.074 3.043 10.107 1.00 88.00 72 ILE A C 1
ATOM 586 O O . ILE A 1 72 ? -14.955 3.439 10.869 1.00 88.00 72 ILE A O 1
ATOM 590 N N . VAL A 1 73 ? -13.795 1.743 9.962 1.00 89.38 73 VAL A N 1
ATOM 591 C CA . VAL A 1 73 ? -14.528 0.687 10.680 1.00 89.38 73 VAL A CA 1
ATOM 592 C C . VAL A 1 73 ? -14.333 0.808 12.193 1.00 89.38 73 VAL A C 1
ATOM 594 O O . VAL A 1 73 ? -15.295 0.651 12.943 1.00 89.38 73 VAL A O 1
ATOM 597 N N . ALA A 1 74 ? -13.122 1.123 12.659 1.00 88.19 74 ALA A N 1
ATOM 598 C CA . ALA A 1 74 ? -12.868 1.331 14.081 1.00 88.19 74 ALA A CA 1
ATOM 599 C C . ALA A 1 74 ? -13.569 2.580 14.629 1.00 88.19 74 ALA A C 1
ATOM 601 O O . ALA A 1 74 ? -14.167 2.503 15.701 1.00 88.19 74 ALA A O 1
ATOM 602 N N . CYS A 1 75 ? -13.561 3.697 13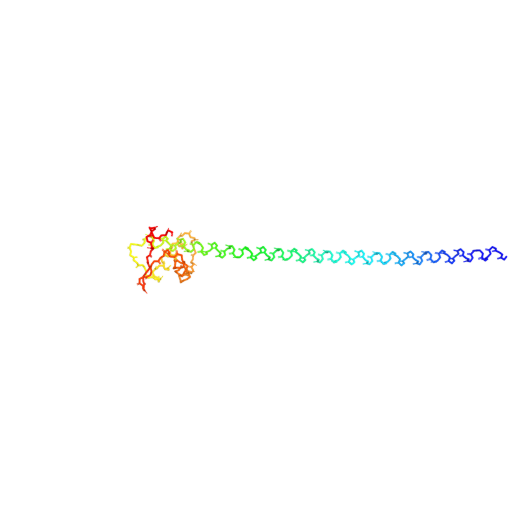.895 1.00 86.00 75 CYS A N 1
ATOM 603 C CA . CYS A 1 75 ? -14.321 4.893 14.263 1.00 86.00 75 CYS A CA 1
ATOM 604 C C . CYS A 1 75 ? -15.820 4.592 14.334 1.00 86.00 75 CYS A C 1
ATOM 606 O O . CYS A 1 75 ? -16.463 4.930 15.322 1.00 86.00 75 CYS A O 1
ATOM 608 N N . TYR A 1 76 ? -16.371 3.883 13.348 1.00 87.56 76 TYR A N 1
ATOM 609 C CA . TYR A 1 76 ? -17.771 3.461 13.364 1.00 87.56 76 TYR A CA 1
ATOM 610 C C . TYR A 1 76 ? -18.095 2.569 14.574 1.00 87.56 76 TYR A C 1
ATOM 612 O O . TYR A 1 76 ? -19.103 2.767 15.255 1.00 87.56 76 TYR A O 1
ATOM 620 N N . ALA A 1 77 ? -17.218 1.611 14.887 1.00 86.94 77 ALA A N 1
ATOM 621 C CA . ALA A 1 77 ? -17.381 0.717 16.029 1.00 86.94 77 ALA A CA 1
ATOM 622 C C . ALA A 1 77 ? -17.262 1.439 17.383 1.00 86.94 77 ALA A C 1
ATOM 624 O O . ALA A 1 77 ? -17.928 1.040 18.336 1.00 86.94 77 ALA A O 1
ATOM 625 N N . LEU A 1 78 ? -16.438 2.488 17.473 1.00 84.81 78 LEU A N 1
ATOM 626 C CA . LEU A 1 78 ? -16.339 3.356 18.648 1.00 84.81 78 LEU A CA 1
ATOM 627 C C . LEU A 1 78 ? -17.535 4.308 18.767 1.00 84.81 78 LEU A C 1
ATOM 629 O O . LEU A 1 78 ? -17.993 4.551 19.875 1.00 84.81 78 LEU A O 1
ATOM 633 N N . GLN A 1 79 ? -18.057 4.826 17.653 1.00 84.31 79 GLN A N 1
ATOM 634 C CA . GLN A 1 79 ? -19.205 5.738 17.638 1.00 84.31 79 GLN A CA 1
ATOM 635 C C . GLN A 1 79 ? -20.511 5.029 18.011 1.00 84.31 79 GLN A C 1
ATOM 637 O O . GLN A 1 79 ? -21.350 5.592 18.702 1.00 84.31 79 GLN A O 1
ATOM 642 N N . THR A 1 80 ? -20.676 3.778 17.579 1.00 82.69 80 THR A N 1
ATOM 643 C CA . THR A 1 80 ? -21.823 2.935 17.960 1.00 82.69 80 THR A CA 1
ATOM 644 C C . THR A 1 80 ? -21.680 2.306 19.349 1.00 82.69 80 THR A C 1
ATOM 646 O O . THR A 1 80 ? -22.562 1.558 19.773 1.00 82.69 80 THR A O 1
ATOM 649 N N . ALA A 1 81 ? -20.581 2.565 20.061 1.00 78.31 81 ALA A N 1
ATOM 650 C CA . ALA A 1 81 ? -20.385 2.099 21.423 1.00 78.31 81 ALA A CA 1
ATOM 651 C C . ALA A 1 81 ? -20.761 3.199 22.424 1.00 78.31 81 ALA A C 1
ATOM 653 O O . ALA A 1 81 ? -20.109 4.234 22.501 1.00 78.31 81 ALA A O 1
ATOM 654 N N . GLU A 1 82 ? -21.788 2.944 23.234 1.00 70.62 82 GLU A N 1
ATOM 655 C CA . GLU A 1 82 ? -22.214 3.849 24.314 1.00 70.62 82 GLU A CA 1
ATOM 656 C C . GLU A 1 82 ? -21.186 3.916 25.461 1.00 70.62 82 GLU A C 1
ATOM 658 O O . GLU A 1 82 ? -21.086 4.913 26.175 1.00 70.62 82 GLU A O 1
ATOM 663 N N . GLU A 1 83 ? -20.363 2.872 25.613 1.00 75.00 83 GLU A N 1
ATOM 664 C CA . GLU A 1 83 ? -19.325 2.776 26.638 1.00 75.00 83 GLU A CA 1
ATOM 665 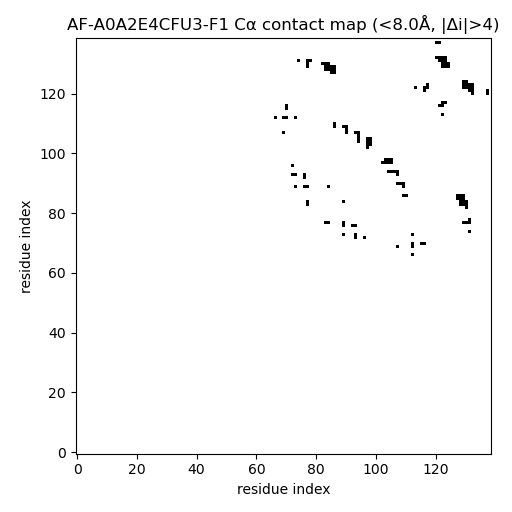C C . GLU A 1 83 ? -17.909 2.689 26.044 1.00 75.00 83 GLU A C 1
ATOM 667 O O . GLU A 1 83 ? -17.715 2.098 24.979 1.00 75.00 83 GLU A O 1
ATOM 672 N N . PRO A 1 84 ? -16.876 3.162 26.773 1.00 75.31 84 PRO A N 1
ATOM 673 C CA . PRO A 1 84 ? -15.483 2.981 26.379 1.00 75.31 84 PRO A CA 1
ATOM 674 C C . PRO A 1 84 ? -15.138 1.498 26.222 1.00 75.31 84 PRO A C 1
ATOM 676 O O . PRO A 1 84 ? -15.290 0.697 27.159 1.00 75.31 84 PRO A O 1
ATOM 679 N N . LEU A 1 85 ? -14.627 1.135 25.047 1.00 80.56 85 LEU A N 1
ATOM 680 C CA . LEU A 1 85 ? -14.323 -0.249 24.700 1.00 80.56 85 LEU A CA 1
ATOM 681 C C . LEU A 1 85 ? -12.864 -0.589 24.990 1.00 80.56 85 LEU A C 1
ATOM 683 O O . LEU A 1 85 ? -11.950 0.189 24.725 1.00 80.56 85 LEU A O 1
ATOM 687 N N . SER A 1 86 ? -12.632 -1.800 25.497 1.00 85.00 86 SER A N 1
ATOM 688 C CA . SER A 1 86 ? -11.280 -2.356 25.531 1.00 85.00 86 SER A CA 1
ATOM 689 C C . SER A 1 86 ? -10.835 -2.759 24.117 1.00 85.00 86 SER A C 1
ATOM 691 O O . SER A 1 86 ? -11.685 -3.164 23.313 1.00 85.00 86 SER A O 1
ATOM 693 N N . PRO A 1 87 ? -9.522 -2.756 23.813 1.00 84.94 87 PRO A N 1
ATOM 694 C CA . PRO A 1 87 ? -9.006 -3.131 22.491 1.00 84.94 87 PRO A CA 1
ATOM 695 C C . PRO A 1 87 ? -9.522 -4.490 22.001 1.00 84.94 87 PRO A C 1
ATOM 697 O O . PRO A 1 87 ? -9.920 -4.642 20.850 1.00 84.94 87 PRO A O 1
ATOM 700 N N . ARG A 1 88 ? -9.623 -5.475 22.906 1.00 85.62 88 ARG A N 1
ATOM 701 C CA . ARG A 1 88 ? -10.143 -6.817 22.591 1.00 85.62 88 ARG A CA 1
ATOM 702 C C . ARG A 1 88 ? -11.621 -6.807 22.199 1.00 85.62 88 ARG A C 1
ATOM 704 O O . ARG A 1 88 ? -12.013 -7.561 21.312 1.00 85.62 88 ARG A O 1
ATOM 711 N N . ARG A 1 89 ? -12.455 -5.999 22.869 1.00 85.81 89 ARG A N 1
ATOM 712 C CA . ARG A 1 89 ? -13.883 -5.880 22.523 1.00 85.81 89 ARG A CA 1
ATOM 713 C C . ARG A 1 89 ? -14.060 -5.127 21.209 1.00 85.81 89 ARG A C 1
ATOM 715 O O . ARG A 1 89 ? -14.858 -5.562 20.385 1.00 85.81 89 ARG A O 1
ATOM 722 N N . LEU A 1 90 ? -13.282 -4.065 21.009 1.00 87.25 90 LEU A N 1
ATOM 723 C CA . LEU A 1 90 ? -13.291 -3.278 19.781 1.00 87.25 90 LEU A CA 1
ATOM 724 C C . LEU A 1 90 ? -12.881 -4.128 18.572 1.00 87.25 90 LEU A C 1
ATOM 726 O O . LEU A 1 90 ? -13.635 -4.188 17.607 1.00 87.25 90 LEU A O 1
ATOM 730 N N . ARG A 1 91 ? -11.787 -4.899 18.670 1.00 89.75 91 ARG A N 1
ATOM 731 C CA . ARG A 1 91 ? -11.367 -5.861 17.633 1.00 89.75 91 ARG A CA 1
ATOM 732 C C . ARG A 1 91 ? -12.502 -6.801 17.235 1.00 89.75 91 ARG A C 1
ATOM 734 O O . ARG A 1 91 ? -12.872 -6.846 16.071 1.00 89.75 91 ARG A O 1
ATOM 741 N N . ARG A 1 92 ? -13.123 -7.483 18.207 1.00 89.06 92 ARG A N 1
ATOM 742 C CA . ARG A 1 92 ? -14.240 -8.413 17.940 1.00 89.06 92 ARG A CA 1
ATOM 743 C C . ARG A 1 92 ? -15.456 -7.733 17.310 1.00 89.06 92 ARG A C 1
ATOM 745 O O . ARG A 1 92 ? -16.208 -8.379 16.584 1.00 89.06 92 ARG A O 1
ATOM 752 N N . ARG A 1 93 ? -15.703 -6.459 17.631 1.00 88.88 93 ARG A N 1
ATOM 753 C CA . ARG A 1 93 ? -16.780 -5.670 17.019 1.00 88.88 93 ARG A CA 1
ATOM 754 C C . ARG A 1 93 ? -16.448 -5.388 15.554 1.00 88.88 93 ARG A C 1
ATOM 756 O O . ARG A 1 93 ? -17.275 -5.687 14.701 1.00 88.88 93 ARG A O 1
ATOM 763 N N . CYS A 1 94 ? -15.238 -4.909 15.268 1.00 89.25 94 CYS A N 1
ATOM 764 C CA . CYS A 1 94 ? -14.767 -4.650 13.908 1.00 89.25 94 CYS A CA 1
ATOM 765 C C . CYS A 1 94 ? -14.763 -5.922 13.047 1.00 89.25 94 CYS A C 1
ATOM 767 O O . CYS A 1 94 ? -15.291 -5.904 11.942 1.00 89.25 94 CYS A O 1
ATOM 769 N N . GLU A 1 95 ? -14.242 -7.038 13.567 1.00 90.56 95 GLU A N 1
ATOM 770 C CA . GLU A 1 95 ? -14.228 -8.340 12.878 1.00 90.56 95 GLU A CA 1
ATOM 771 C C . GLU A 1 95 ? -15.638 -8.812 12.519 1.00 90.56 95 GLU A C 1
ATOM 773 O O . GLU A 1 95 ? -15.856 -9.363 11.443 1.00 90.56 95 GLU A O 1
ATOM 778 N N . ARG A 1 96 ? -16.612 -8.569 13.403 1.00 89.75 96 ARG A N 1
ATOM 779 C CA . ARG A 1 96 ? -18.015 -8.898 13.147 1.00 89.75 96 ARG A CA 1
ATOM 780 C C . ARG A 1 96 ? -18.611 -8.023 12.051 1.00 89.75 96 ARG A C 1
ATOM 782 O O . ARG A 1 96 ? -19.196 -8.564 11.124 1.00 89.75 96 ARG 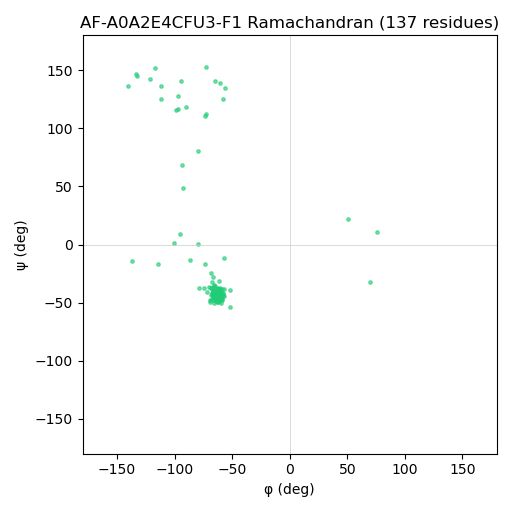A O 1
ATOM 789 N N . VAL A 1 97 ? -18.412 -6.707 12.128 1.00 88.62 97 VAL A N 1
ATOM 790 C CA . VAL A 1 97 ? -18.891 -5.759 11.107 1.00 88.62 97 VAL A CA 1
ATOM 791 C C . VAL A 1 97 ? -18.297 -6.097 9.736 1.00 88.62 97 VAL A C 1
ATOM 793 O O . VAL A 1 97 ? -19.014 -6.137 8.743 1.00 88.62 97 VAL A O 1
ATOM 796 N N . LEU A 1 98 ? -17.000 -6.409 9.676 1.00 88.50 98 LEU A N 1
ATOM 797 C CA . LEU A 1 98 ? -16.323 -6.815 8.441 1.00 88.50 98 LEU A CA 1
ATOM 798 C C . LEU A 1 98 ? -16.839 -8.151 7.901 1.00 88.50 98 LEU A C 1
ATOM 800 O O . LEU A 1 98 ? -17.044 -8.284 6.697 1.00 88.50 98 LEU A O 1
ATOM 804 N N . ARG A 1 99 ? -17.083 -9.125 8.781 1.00 89.94 99 ARG A N 1
ATOM 805 C CA . ARG A 1 99 ? -17.655 -10.420 8.401 1.00 89.94 99 ARG A CA 1
ATOM 806 C C . ARG A 1 99 ? -19.067 -10.277 7.849 1.00 89.94 99 ARG A C 1
ATOM 808 O O . ARG A 1 99 ? -19.384 -10.917 6.857 1.00 89.94 99 ARG A O 1
ATOM 815 N N . GLU A 1 100 ? -19.893 -9.439 8.466 1.00 89.38 100 GLU A N 1
ATOM 816 C CA . GLU A 1 100 ? -21.254 -9.159 8.000 1.00 89.38 100 GLU A CA 1
ATOM 817 C C . GLU A 1 100 ? -21.249 -8.404 6.662 1.00 89.38 100 GLU A C 1
ATOM 819 O O . GLU A 1 100 ? -22.060 -8.704 5.792 1.00 89.38 100 GLU A O 1
ATOM 824 N N . ALA A 1 101 ? -20.310 -7.475 6.461 1.00 86.25 101 ALA A N 1
ATOM 825 C CA . ALA A 1 101 ? -20.233 -6.671 5.241 1.00 86.25 101 ALA A CA 1
ATOM 826 C C . ALA A 1 101 ? -19.597 -7.400 4.041 1.00 86.25 101 ALA A C 1
ATOM 828 O O . ALA A 1 101 ? -20.011 -7.182 2.905 1.00 86.25 101 ALA A O 1
ATOM 829 N N . VAL A 1 102 ? -18.569 -8.226 4.269 1.00 85.44 102 VAL A N 1
ATOM 830 C CA . VAL A 1 102 ? -17.734 -8.824 3.203 1.00 85.44 102 VAL A CA 1
ATOM 831 C C . VAL A 1 102 ? -17.885 -10.349 3.125 1.00 85.44 102 VAL A C 1
ATOM 833 O O . VAL A 1 102 ? -17.521 -10.954 2.122 1.00 85.44 102 VAL A O 1
ATOM 836 N N . GLY A 1 103 ? -18.428 -10.994 4.161 1.00 85.62 103 GLY A N 1
ATOM 837 C CA . GLY A 1 103 ? -18.614 -12.448 4.203 1.00 85.62 103 GLY A CA 1
ATOM 838 C C . GLY A 1 103 ? -17.333 -13.251 4.459 1.00 85.62 103 GLY A C 1
ATOM 839 O O . GLY A 1 103 ? -17.341 -14.470 4.315 1.00 85.62 103 GLY A O 1
ATOM 840 N N . VAL A 1 104 ? -16.229 -12.595 4.835 1.00 84.94 104 VAL A N 1
ATOM 841 C CA . VAL A 1 104 ? -14.919 -13.229 5.061 1.00 84.94 104 VAL A CA 1
ATOM 842 C C . VAL A 1 104 ? -14.445 -12.970 6.490 1.00 84.94 104 VAL A C 1
ATOM 844 O O . VAL A 1 104 ? -14.641 -11.883 7.036 1.00 84.94 104 VAL A O 1
ATOM 847 N N . GLU A 1 105 ? -13.806 -13.966 7.110 1.00 83.81 105 GLU A N 1
ATOM 848 C CA . GLU A 1 105 ? -13.102 -13.767 8.37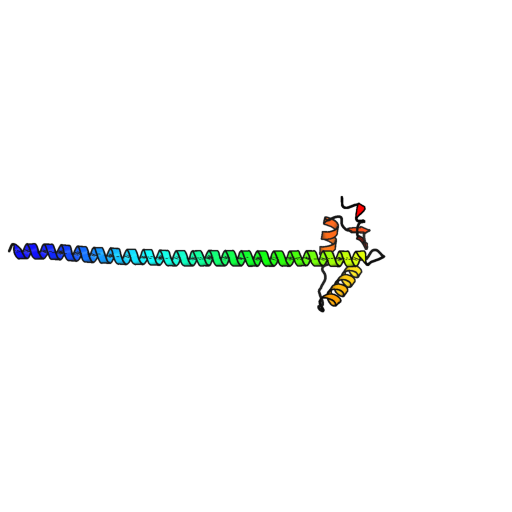7 1.00 83.81 105 GLU A CA 1
ATOM 849 C C . GLU A 1 105 ? -11.798 -12.999 8.134 1.00 83.81 105 GLU A C 1
ATOM 851 O O . GLU A 1 105 ? -10.864 -13.507 7.519 1.00 83.81 105 GLU A O 1
ATOM 856 N N . ILE A 1 106 ? -11.748 -11.755 8.607 1.00 84.06 106 ILE A N 1
ATOM 857 C CA . ILE A 1 106 ? -10.578 -10.882 8.493 1.00 84.06 106 ILE A CA 1
ATOM 858 C C . ILE A 1 106 ? -10.009 -10.677 9.894 1.00 84.06 106 ILE A C 1
ATOM 860 O O . ILE A 1 106 ? -10.733 -10.243 10.787 1.00 84.06 106 ILE A O 1
ATOM 864 N N . ASP A 1 107 ? -8.719 -10.966 10.077 1.00 85.12 107 ASP A N 1
ATOM 865 C CA . ASP A 1 107 ? -8.002 -10.628 11.307 1.00 85.12 107 ASP A CA 1
ATOM 866 C C . ASP A 1 107 ? -7.748 -9.116 11.358 1.00 85.12 107 ASP A C 1
ATOM 868 O O . ASP A 1 107 ? -7.013 -8.556 10.538 1.00 85.12 107 ASP A O 1
ATOM 872 N N . PHE A 1 108 ? -8.399 -8.440 12.303 1.00 86.94 108 PHE A N 1
ATOM 873 C CA . PHE A 1 108 ? -8.333 -6.989 12.417 1.00 86.94 108 PHE A CA 1
ATOM 874 C C . PHE A 1 108 ? -7.175 -6.556 13.328 1.00 86.94 108 PHE A C 1
ATOM 876 O O . PHE A 1 108 ? -7.176 -6.842 14.529 1.00 86.94 108 PHE A O 1
ATOM 883 N N . GLN A 1 109 ? -6.216 -5.802 12.775 1.00 86.81 109 GLN A N 1
ATOM 884 C CA . GLN A 1 109 ? -5.067 -5.266 13.520 1.00 86.81 109 GLN A CA 1
ATOM 885 C C . GLN A 1 109 ? -5.448 -4.019 14.326 1.00 86.81 109 GLN A C 1
ATOM 887 O O . GLN A 1 109 ? -5.190 -2.883 13.918 1.00 86.81 109 GLN A O 1
ATOM 892 N N . ILE A 1 110 ? -6.064 -4.235 15.488 1.00 87.81 110 ILE A N 1
ATOM 893 C CA . ILE A 1 110 ? -6.572 -3.144 16.320 1.00 87.81 110 ILE A CA 1
ATOM 894 C C . ILE A 1 110 ? -5.454 -2.258 16.877 1.00 87.81 110 ILE A C 1
ATOM 896 O O . ILE A 1 110 ? -5.622 -1.047 16.956 1.00 87.81 110 ILE A O 1
ATOM 900 N N . GLU A 1 111 ? -4.294 -2.827 17.199 1.00 86.19 111 GLU A N 1
ATOM 901 C CA . GLU A 1 111 ? -3.156 -2.108 17.777 1.00 86.19 111 GLU A CA 1
ATOM 902 C C . GLU A 1 111 ? -2.645 -1.024 16.824 1.00 86.19 111 GLU A C 1
ATOM 904 O O . GLU A 1 111 ? -2.409 0.112 17.231 1.00 86.19 111 GLU A O 1
ATOM 909 N N . ARG A 1 112 ? -2.541 -1.348 15.528 1.00 85.75 112 ARG A N 1
ATOM 910 C CA . ARG A 1 112 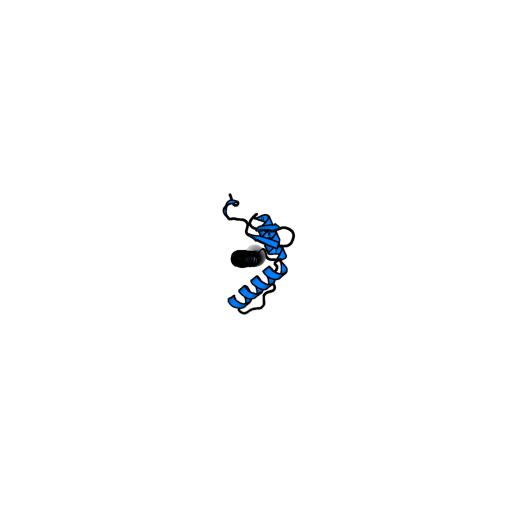? -2.141 -0.388 14.492 1.00 85.75 112 ARG A CA 1
ATOM 911 C C . ARG A 1 112 ? -3.145 0.754 14.380 1.00 85.75 112 ARG A C 1
ATOM 913 O O . ARG A 1 112 ? -2.744 1.908 14.288 1.00 85.75 112 ARG A O 1
ATOM 920 N N . VAL A 1 113 ? -4.434 0.429 14.384 1.00 87.31 113 VAL A N 1
ATOM 921 C CA . VAL A 1 113 ? -5.507 1.417 14.241 1.00 87.31 113 VAL A CA 1
ATOM 922 C C . VAL A 1 113 ? -5.560 2.350 15.448 1.00 87.31 113 VAL A C 1
ATOM 924 O O . VAL A 1 113 ? -5.649 3.558 15.266 1.00 87.31 113 VAL A O 1
ATOM 927 N N . LEU A 1 114 ? -5.428 1.818 16.664 1.00 85.12 114 LEU A N 1
ATOM 928 C CA . LEU A 1 114 ? -5.366 2.617 17.890 1.00 85.12 114 LEU A CA 1
ATOM 929 C C . LEU A 1 114 ? -4.150 3.551 17.905 1.00 85.12 114 LEU A C 1
ATOM 931 O O . LEU A 1 114 ? -4.301 4.727 18.222 1.00 85.12 114 LEU A O 1
ATOM 935 N N . ASN A 1 115 ? -2.977 3.067 17.480 1.00 85.81 115 ASN A N 1
ATOM 936 C CA . ASN A 1 115 ? -1.784 3.906 17.339 1.00 85.81 115 ASN A CA 1
ATOM 937 C C . ASN A 1 115 ? -2.003 5.040 16.327 1.00 85.81 115 ASN A C 1
ATOM 939 O O . ASN A 1 115 ? -1.620 6.176 16.588 1.00 85.81 115 ASN A O 1
ATOM 943 N N . SER A 1 116 ? -2.637 4.756 15.186 1.00 83.38 116 SER A N 1
ATOM 944 C CA . SER A 1 116 ? -2.973 5.786 14.198 1.00 83.38 116 SER A CA 1
ATOM 945 C C . SER A 1 116 ? -4.016 6.781 14.720 1.00 83.38 116 SER A C 1
ATOM 947 O O . SER A 1 116 ? -3.860 7.974 14.507 1.00 83.38 116 SER A O 1
ATOM 949 N N . LEU A 1 117 ? -5.043 6.331 15.447 1.00 83.19 117 LEU A N 1
ATOM 950 C CA . LEU A 1 117 ? -6.042 7.223 16.053 1.00 83.19 117 LEU A CA 1
ATOM 951 C C . LEU A 1 117 ? -5.438 8.131 17.129 1.00 83.19 117 LEU A C 1
ATOM 953 O O . LEU A 1 117 ? -5.830 9.289 17.225 1.00 83.19 117 LEU A O 1
ATOM 957 N N . GLN A 1 118 ? -4.474 7.623 17.897 1.00 81.88 118 GLN A N 1
ATOM 958 C CA . GLN A 1 118 ? -3.724 8.416 18.867 1.00 81.88 118 GLN A CA 1
ATOM 959 C C . GLN A 1 118 ? -2.804 9.440 18.183 1.00 81.88 118 GLN A C 1
ATOM 961 O O . GLN A 1 118 ? -2.677 10.551 18.671 1.00 81.88 118 GLN A O 1
ATOM 966 N N . GLN A 1 119 ? -2.187 9.098 17.045 1.00 82.38 119 GLN A N 1
ATOM 967 C CA . GLN A 1 119 ? -1.378 10.045 16.261 1.00 82.38 119 GLN A CA 1
ATOM 968 C C . GLN A 1 119 ? -2.200 11.183 15.644 1.00 82.38 119 GLN A C 1
ATOM 970 O O . GLN A 1 119 ? -1.653 12.250 15.389 1.00 82.38 119 GLN A O 1
ATOM 975 N N . PHE A 1 120 ? -3.482 10.944 15.370 1.00 78.75 120 PHE A N 1
ATOM 976 C CA . PHE A 1 120 ? -4.395 11.939 14.805 1.00 78.75 120 PHE A CA 1
ATOM 977 C C . PHE A 1 120 ? -5.223 12.680 15.867 1.00 78.75 120 PHE A C 1
ATOM 979 O O . PHE A 1 120 ? -6.185 13.344 15.496 1.00 78.75 120 PHE A O 1
ATOM 986 N N . ASP A 1 121 ? -4.919 12.509 17.162 1.00 73.69 121 ASP A N 1
ATOM 987 C CA . ASP A 1 121 ? -5.694 13.048 18.296 1.00 73.69 121 ASP A CA 1
ATOM 988 C C . ASP A 1 121 ? -7.209 12.740 18.232 1.00 73.69 121 ASP A C 1
ATOM 990 O O . ASP A 1 121 ? -8.042 13.389 18.863 1.00 73.69 121 ASP A O 1
ATOM 994 N N . ALA A 1 122 ? -7.589 11.696 17.488 1.00 70.38 122 ALA A N 1
ATOM 995 C CA . ALA A 1 122 ? -8.980 11.345 17.211 1.00 70.38 122 ALA A CA 1
ATOM 996 C C . ALA A 1 122 ? -9.602 10.449 18.297 1.00 70.38 122 ALA A C 1
ATOM 998 O O . ALA A 1 122 ? -10.819 10.248 18.326 1.00 70.38 122 ALA A O 1
ATOM 999 N N . ALA A 1 123 ? -8.791 9.878 19.192 1.00 69.12 123 ALA A N 1
ATOM 1000 C CA . ALA A 1 123 ? -9.260 9.012 20.268 1.00 69.12 123 ALA A CA 1
ATOM 1001 C C . ALA A 1 123 ? -8.510 9.266 21.577 1.00 69.12 123 ALA A C 1
ATOM 1003 O O . ALA A 1 123 ? -7.283 9.350 21.605 1.00 69.12 123 ALA A O 1
ATOM 1004 N N . VAL A 1 124 ? -9.262 9.308 22.677 1.00 68.50 124 VAL A N 1
ATOM 1005 C CA . VAL A 1 124 ? -8.723 9.446 24.032 1.00 68.50 124 VAL A CA 1
ATOM 1006 C C . VAL A 1 124 ? -8.629 8.060 24.667 1.00 68.50 124 VAL A C 1
ATOM 1008 O O . VAL A 1 124 ? -9.600 7.292 24.684 1.00 68.50 124 VAL A O 1
ATOM 1011 N N . SER A 1 125 ? -7.444 7.737 25.182 1.00 68.31 125 SER A N 1
ATOM 1012 C CA . SER A 1 125 ? -7.171 6.494 25.904 1.00 68.31 125 SER A CA 1
ATOM 1013 C C . SER A 1 125 ? -7.226 6.741 27.409 1.00 68.31 125 SER A C 1
ATOM 1015 O O . SER A 1 125 ? -6.386 7.449 27.956 1.00 68.31 125 SER A O 1
ATOM 1017 N N . ASP A 1 126 ? -8.188 6.119 28.093 1.00 64.25 126 ASP A N 1
ATOM 1018 C CA . ASP A 1 126 ? -8.309 6.134 29.559 1.00 64.25 126 ASP A CA 1
ATOM 1019 C C . ASP A 1 126 ? -7.579 4.917 30.168 1.00 64.25 126 ASP A C 1
ATOM 1021 O O . ASP A 1 126 ? -8.145 4.082 30.879 1.00 64.25 126 ASP A O 1
ATOM 1025 N N . GLY A 1 127 ? -6.333 4.695 29.729 1.00 63.75 127 GLY A N 1
ATOM 1026 C CA . GLY A 1 127 ? -5.413 3.640 30.187 1.00 63.75 127 GLY A CA 1
ATOM 1027 C C . GLY A 1 127 ? -5.762 2.186 29.809 1.00 63.75 127 GLY A C 1
ATOM 1028 O O . GLY A 1 127 ? -4.865 1.372 29.601 1.00 63.75 127 GLY A O 1
ATOM 1029 N N . LYS A 1 128 ? -7.046 1.821 29.701 1.00 67.06 128 LYS A N 1
ATOM 1030 C CA . LYS A 1 128 ? -7.522 0.468 29.317 1.00 67.06 128 LYS A CA 1
ATOM 1031 C C . LYS A 1 128 ? -8.685 0.472 28.331 1.00 67.06 128 LYS A C 1
ATOM 1033 O O . LYS A 1 128 ? -9.027 -0.583 27.781 1.00 67.06 128 LYS A O 1
ATOM 1038 N N . ARG A 1 129 ? -9.329 1.621 28.145 1.00 71.56 129 ARG A N 1
ATOM 1039 C CA . ARG A 1 129 ? -10.519 1.765 27.316 1.00 71.56 129 ARG A CA 1
ATOM 1040 C C . ARG A 1 129 ? -10.371 2.972 26.401 1.00 71.56 129 ARG A C 1
ATOM 1042 O O . ARG A 1 129 ? -9.780 3.974 26.790 1.00 71.56 129 ARG A O 1
ATOM 1049 N N . TRP A 1 130 ? -10.915 2.840 25.201 1.00 74.38 130 TRP A N 1
ATOM 1050 C CA . TRP A 1 130 ? -10.825 3.837 24.146 1.00 74.38 130 TRP A CA 1
ATOM 1051 C C . TRP A 1 130 ? -12.198 4.442 23.890 1.00 74.38 130 TRP A C 1
ATOM 1053 O O . TRP A 1 130 ? -13.200 3.719 23.836 1.00 74.38 130 TRP A O 1
ATOM 1063 N N . ARG A 1 131 ? -12.228 5.766 23.733 1.00 75.06 131 ARG A N 1
ATOM 1064 C CA . ARG A 1 131 ? -13.399 6.534 23.306 1.00 75.06 131 ARG A CA 1
ATOM 1065 C C . ARG A 1 131 ? -12.957 7.516 22.220 1.00 75.06 131 ARG A C 1
ATOM 1067 O O . ARG A 1 131 ? -11.823 7.993 22.250 1.00 75.06 131 ARG A O 1
ATOM 1074 N N . LEU A 1 132 ? -13.834 7.800 21.260 1.00 72.38 132 LEU A N 1
ATOM 1075 C CA . LEU A 1 132 ? -13.593 8.876 20.299 1.00 72.38 132 LEU A CA 1
ATOM 1076 C C . LEU A 1 132 ? -13.467 10.210 21.040 1.00 72.38 132 LEU A C 1
ATOM 1078 O O . LEU A 1 132 ? -14.217 10.466 21.987 1.00 72.38 132 LEU A O 1
ATOM 1082 N N . ALA A 1 133 ? -12.510 11.031 20.615 1.00 68.50 133 ALA A N 1
ATOM 1083 C CA . ALA A 1 133 ? -12.434 12.411 21.060 1.00 68.50 133 ALA A CA 1
ATOM 1084 C C . ALA A 1 133 ? -13.678 13.168 20.546 1.00 68.50 133 ALA A C 1
ATOM 1086 O O . ALA A 1 133 ? -14.121 12.909 19.420 1.00 68.50 133 ALA A O 1
ATOM 1087 N N . PRO A 1 134 ? -14.281 14.067 21.345 1.00 58.47 134 PRO A N 1
ATOM 1088 C CA . PRO A 1 134 ? -15.332 14.949 20.854 1.00 58.47 134 PRO A CA 1
ATOM 1089 C C . PRO A 1 134 ? -14.818 15.748 19.649 1.00 58.47 134 PRO A C 1
ATOM 1091 O O . PRO A 1 134 ? -13.725 16.302 19.698 1.00 58.47 134 PRO A O 1
ATOM 1094 N N . LEU A 1 135 ? -15.620 15.846 18.584 1.00 55.38 135 LEU A N 1
ATOM 1095 C CA . LEU A 1 135 ? -15.289 16.604 17.363 1.00 55.38 135 LEU A CA 1
ATOM 1096 C C . LEU A 1 135 ? -14.975 18.095 17.616 1.00 55.38 135 LEU A C 1
ATOM 1098 O O . LEU A 1 135 ? -14.467 18.761 16.723 1.00 55.38 135 LEU A O 1
ATOM 1102 N N . GLU A 1 136 ? -15.245 18.612 18.817 1.00 52.97 136 GLU A N 1
ATOM 1103 C CA . GLU A 1 136 ? -14.949 19.988 19.230 1.00 52.97 136 GLU A CA 1
ATOM 1104 C C . GLU A 1 136 ? -13.455 20.254 19.498 1.00 52.97 136 GLU A C 1
ATOM 1106 O O . GLU A 1 136 ? -13.056 21.414 19.527 1.00 52.97 136 GLU A O 1
ATOM 1111 N N . SER A 1 137 ? -12.616 19.221 19.672 1.00 45.25 137 SER A N 1
ATOM 1112 C CA . SER A 1 137 ? -11.172 19.382 19.930 1.00 45.25 137 SER A CA 1
ATOM 1113 C C . SER A 1 137 ? -10.272 19.160 18.707 1.00 45.25 137 SER A C 1
ATOM 1115 O O . SER A 1 137 ? -9.054 19.223 18.840 1.00 45.25 137 SER A O 1
ATOM 1117 N N . LEU A 1 138 ? -10.843 18.877 17.530 1.00 47.00 138 LEU A N 1
ATOM 1118 C CA . LEU A 1 138 ? -10.116 18.762 16.259 1.00 47.00 138 LEU A CA 1
ATOM 1119 C C . LEU A 1 138 ? -10.139 20.124 15.543 1.00 47.00 138 LEU A C 1
ATOM 1121 O O . LEU A 1 138 ? -10.840 20.289 14.544 1.00 47.00 138 LEU A O 1
ATOM 1125 N N . SER A 1 139 ? -9.431 21.113 16.101 1.00 38.19 139 SER A N 1
ATOM 1126 C CA . SER A 1 139 ? -9.185 22.424 15.473 1.00 38.19 139 SER A CA 1
ATOM 1127 C C . SER A 1 139 ? -7.794 22.497 14.863 1.00 38.19 139 SER A C 1
ATOM 1129 O O . SER A 1 139 ? -6.843 22.211 15.627 1.00 38.19 139 SER A O 1
#

Solvent-accessible surface area (backbone atoms only — not comparable to full-atom values): 7716 Å² total; per-residue (Å²): 113,72,67,61,55,51,53,51,54,55,52,53,54,51,51,51,51,52,53,52,48,50,52,52,52,51,52,52,50,51,51,53,48,52,54,49,52,52,50,50,53,51,50,54,50,50,53,51,49,54,49,51,50,51,50,51,51,49,51,52,51,50,55,50,52,51,54,51,51,52,42,52,45,48,51,52,53,44,70,75,36,96,59,68,37,36,67,72,58,46,30,56,49,38,31,47,54,46,26,74,75,70,73,45,93,54,91,62,67,45,68,63,43,53,54,51,32,49,75,64,66,48,37,47,72,72,90,65,30,42,36,65,43,65,79,86,75,78,122

Radius of gyration: 37.65 Å; Cα contacts (8 Å, |Δi|>4): 74; chains: 1; bounding box: 76×36×104 Å

pLDDT: mean 80.03, std 10.38, range [38.19, 91.94]

Nearest PDB structures (foldseek):
  6tqa-assembly3_C  TM=6.593E-01  e=4.972E-02  Mus musculus
  4ywq-assembly1_B  TM=6.286E-01  e=1.350E-01  Homo sapiens
  4qi0-assembly1_A  TM=6.715E-01  e=2.457E-01  Mus musculus
  4z30-assembly1_A  TM=6.501E-01  e=2.151E-01  Homo sapiens
  4qik-assembly3_B  TM=6.237E-01  e=2.012E-01  Homo sapiens

Foldseek 3Di:
DVVVVVVVVVVVVVVVVVVVVVVVVVVVVVVVVVVVVVVVVVVVVVVVVVVVVVVVVVVVVVVVVVLVVLLVLLLVLQVPDPDFDFLVRSQVSSQVVCCVVPVDRDRRPSVVSVVVCVVQVQWDDPPGTIHGDPPVPND

Secondary structure (DSSP, 8-state):
-HHHHHHHHHHHHHHHHHHHHHHHHHHHHHHHHHHHHHHHHHHHHHHHHHHHHHHHHHHHHHHHHHHHHHHHHHHHHHHT-SSPBPHHHHHHHHHHHHHHHHSS-----HHHHHHHHHHTT-EEE-SS-EEEPPGGG--

Mean predicted aligned error: 13.5 Å